Protein AF-A0A2S9FVD9-F1 (afdb_monomer_lite)

Secondary structure (DSSP, 8-state):
--HHHHHHHHHHHHHHHTT----SSEEEEEEEE-SS-EEEEEEEETTEEEEEE-SS-----S--STT-HHHHHHHT-TTPPTT---

pLDDT: mean 93.5, std 8.89, range [55.25, 98.5]

Radius of gyration: 17.07 Å; chains: 1; bounding box: 42×29×40 Å

Foldseek 3Di:
DCVVVVVVVVVVVVCVVVVPDDAPQKAFDAFDDDPVATQWTWIDHPPDIDTGGDNPHDDDPPDDCLQPVVCCCVPPNVPDDPPDDD

Sequence (86 aa):
AAGGQALAAGLFAGVLRAGIPIWTDTTLTRLVGDASRVTGAVVAHGDAEVTVTARRGVVLAAGGFDHNMDMRWKFQSESLGTDLSL

Structure (mmCIF, N/CA/C/O backbone):
data_AF-A0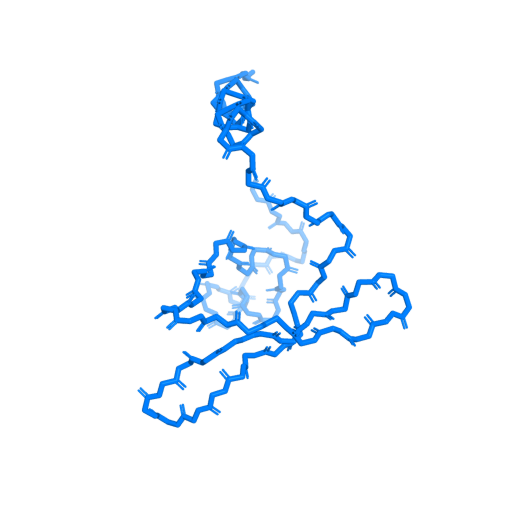A2S9FVD9-F1
#
_entry.id   AF-A0A2S9FVD9-F1
#
loop_
_atom_site.group_PDB
_atom_site.id
_atom_site.type_symbol
_atom_site.label_atom_id
_atom_site.label_alt_id
_atom_site.label_comp_id
_atom_site.label_asym_id
_atom_site.label_entity_id
_atom_site.label_seq_id
_atom_site.pdbx_PDB_ins_code
_atom_site.Cartn_x
_atom_site.Cartn_y
_atom_site.Cartn_z
_atom_site.occupancy
_atom_site.B_iso_or_equiv
_atom_site.auth_seq_id
_atom_site.auth_comp_id
_atom_site.auth_asym_id
_atom_site.auth_atom_id
_atom_site.pdbx_PDB_model_num
ATOM 1 N N . ALA A 1 1 ? 23.028 9.090 -9.699 1.00 55.25 1 ALA A N 1
ATOM 2 C CA . ALA A 1 1 ? 21.608 9.493 -9.665 1.00 55.25 1 ALA A CA 1
ATOM 3 C C . ALA A 1 1 ? 21.142 9.529 -8.210 1.00 55.25 1 ALA A C 1
ATOM 5 O O . ALA A 1 1 ? 21.239 8.507 -7.552 1.00 55.25 1 ALA A O 1
ATOM 6 N N . ALA A 1 2 ? 20.723 10.686 -7.683 1.00 60.97 2 ALA A N 1
ATOM 7 C CA . ALA A 1 2 ? 20.309 10.833 -6.273 1.00 60.97 2 ALA A CA 1
ATOM 8 C C . ALA A 1 2 ? 18.954 11.549 -6.086 1.00 60.97 2 ALA A C 1
ATOM 10 O O . ALA A 1 2 ? 18.445 11.613 -4.971 1.00 60.97 2 ALA A O 1
ATOM 11 N N . GLY A 1 3 ? 18.342 12.058 -7.165 1.00 81.94 3 GLY A N 1
ATOM 12 C CA . GLY A 1 3 ? 17.107 12.849 -7.082 1.00 81.94 3 GLY A CA 1
ATOM 13 C C . GLY A 1 3 ? 15.920 12.074 -6.504 1.00 81.94 3 GLY A C 1
ATOM 14 O O . GLY A 1 3 ? 15.248 12.574 -5.608 1.00 81.94 3 GLY A O 1
ATOM 15 N N . GLY A 1 4 ? 15.704 10.831 -6.950 1.00 91.19 4 GLY A N 1
ATOM 16 C CA . GLY A 1 4 ? 14.599 10.001 -6.451 1.00 91.19 4 GLY A CA 1
ATOM 17 C C . GLY A 1 4 ? 14.715 9.680 -4.959 1.00 91.19 4 GLY A C 1
ATOM 18 O O . GLY A 1 4 ? 13.740 9.799 -4.223 1.00 91.19 4 GLY A O 1
ATOM 19 N N . GLN A 1 5 ? 15.925 9.358 -4.493 1.00 94.69 5 GLN A N 1
ATOM 20 C CA . GLN A 1 5 ? 16.173 9.046 -3.083 1.00 94.69 5 GLN A CA 1
ATOM 21 C C . GLN A 1 5 ? 16.026 10.285 -2.189 1.00 94.69 5 GLN A C 1
ATOM 23 O O . GLN A 1 5 ? 15.404 10.211 -1.132 1.00 94.69 5 GLN A O 1
ATOM 28 N N . ALA A 1 6 ? 16.525 11.446 -2.632 1.00 95.50 6 ALA A N 1
ATOM 29 C CA . ALA A 1 6 ? 16.356 12.703 -1.902 1.00 95.50 6 ALA A CA 1
ATOM 30 C C . ALA A 1 6 ? 14.875 13.107 -1.781 1.00 95.50 6 ALA A C 1
ATOM 32 O O . ALA A 1 6 ? 14.433 13.524 -0.709 1.00 95.50 6 ALA A O 1
ATOM 33 N N . LEU A 1 7 ? 14.095 12.932 -2.854 1.00 95.94 7 LEU A N 1
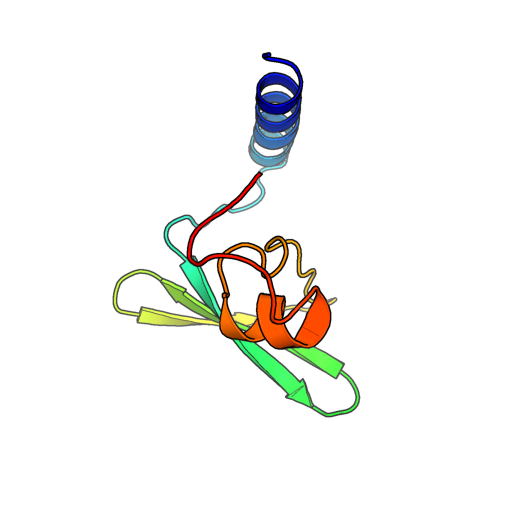ATOM 34 C CA . LEU A 1 7 ? 12.652 13.170 -2.841 1.00 95.94 7 LEU A CA 1
ATOM 35 C C . LEU A 1 7 ? 11.938 12.244 -1.845 1.00 95.94 7 LEU A C 1
ATOM 37 O O . LEU A 1 7 ? 11.176 12.725 -1.004 1.00 95.94 7 LEU A O 1
ATOM 41 N N . ALA A 1 8 ? 12.210 10.937 -1.906 1.00 95.38 8 ALA A N 1
ATOM 42 C CA . ALA A 1 8 ? 11.611 9.956 -1.004 1.00 95.38 8 ALA A CA 1
ATOM 43 C C . ALA A 1 8 ? 11.938 10.259 0.468 1.00 95.38 8 ALA A C 1
ATOM 45 O O . ALA A 1 8 ? 11.036 10.282 1.306 1.00 95.38 8 ALA A O 1
ATOM 46 N N . ALA A 1 9 ? 13.199 10.582 0.774 1.00 96.44 9 ALA A N 1
ATOM 47 C CA . ALA A 1 9 ? 13.626 10.952 2.121 1.00 96.44 9 ALA A CA 1
ATOM 48 C C . ALA A 1 9 ? 12.916 12.218 2.633 1.00 96.44 9 ALA A C 1
ATOM 50 O O . ALA A 1 9 ? 12.460 12.254 3.778 1.00 96.44 9 ALA A O 1
ATOM 51 N N . GLY A 1 10 ? 12.769 13.244 1.786 1.00 97.62 10 GLY A N 1
ATOM 52 C CA . GLY A 1 10 ? 12.060 14.476 2.137 1.00 97.62 10 GLY A CA 1
ATOM 53 C C . GLY A 1 10 ? 10.579 14.245 2.460 1.00 97.62 10 GLY A C 1
ATOM 54 O O . GLY A 1 10 ? 10.079 14.760 3.465 1.00 97.62 10 GLY A O 1
ATOM 55 N N . LEU A 1 11 ? 9.893 13.430 1.651 1.00 97.44 11 LEU A N 1
ATOM 56 C CA . LEU A 1 11 ? 8.499 13.043 1.890 1.00 97.44 11 LEU A CA 1
ATOM 57 C C . LEU A 1 11 ? 8.361 12.215 3.171 1.00 97.44 11 LEU A C 1
ATOM 59 O O . LEU A 1 11 ? 7.512 12.525 4.006 1.00 97.44 11 LEU A O 1
ATOM 63 N N . PHE A 1 12 ? 9.232 11.223 3.371 1.00 97.50 12 PHE A N 1
ATOM 64 C CA . PHE A 1 12 ? 9.229 10.382 4.568 1.00 97.50 12 PHE A CA 1
ATOM 65 C C . PHE A 1 12 ? 9.449 11.203 5.846 1.00 97.50 12 PHE A C 1
ATOM 67 O O . PHE A 1 12 ? 8.721 11.042 6.824 1.00 97.50 12 PHE A O 1
ATOM 74 N N . ALA A 1 13 ? 10.365 12.177 5.819 1.00 98.25 13 ALA A N 1
ATOM 75 C CA . ALA A 1 13 ? 10.546 13.111 6.927 1.00 98.25 13 ALA A CA 1
ATOM 76 C C . ALA A 1 13 ? 9.271 13.929 7.222 1.00 98.25 13 ALA A C 1
ATOM 78 O O . ALA A 1 13 ? 8.988 14.240 8.380 1.00 98.25 13 ALA A O 1
ATOM 79 N N . GLY A 1 14 ? 8.485 14.270 6.196 1.00 98.38 14 GLY A N 1
ATOM 80 C CA . GLY A 1 14 ? 7.169 14.895 6.351 1.00 98.38 14 GLY A CA 1
ATOM 81 C C . GLY A 1 14 ? 6.143 13.983 7.031 1.00 98.38 14 GLY A C 1
ATOM 82 O O . GLY A 1 14 ? 5.461 14.431 7.950 1.00 98.38 14 GLY A O 1
ATOM 83 N N . VAL A 1 15 ? 6.081 12.708 6.633 1.00 98.19 15 VAL A N 1
ATOM 84 C CA . VAL A 1 15 ? 5.203 11.684 7.236 1.00 98.19 15 VAL A CA 1
ATOM 85 C C . VAL A 1 15 ? 5.492 11.528 8.731 1.00 98.19 15 VAL A C 1
ATOM 87 O O . VAL A 1 15 ? 4.565 11.568 9.541 1.00 98.19 15 VAL A O 1
ATOM 90 N N . LEU A 1 16 ? 6.776 11.442 9.104 1.00 97.88 16 LEU A N 1
ATOM 91 C CA . LEU A 1 16 ? 7.201 11.354 10.503 1.00 97.88 16 LEU A CA 1
ATOM 92 C C . LEU A 1 16 ? 6.793 12.595 11.309 1.00 97.88 16 LEU A C 1
ATOM 94 O O . LEU A 1 16 ? 6.221 12.463 12.389 1.00 97.88 16 LEU A O 1
ATOM 98 N N . ARG A 1 17 ? 7.026 13.807 10.778 1.00 98.50 17 ARG A N 1
ATOM 99 C CA . ARG A 1 17 ? 6.618 15.061 11.445 1.00 98.50 17 ARG A CA 1
ATOM 100 C C . ARG A 1 17 ? 5.106 15.177 11.627 1.00 98.50 17 ARG A C 1
ATOM 102 O O . ARG A 1 17 ? 4.664 15.796 12.588 1.00 98.50 17 ARG A O 1
ATOM 109 N N . ALA A 1 18 ? 4.324 14.599 10.720 1.00 98.50 18 ALA A N 1
ATOM 110 C CA . ALA A 1 18 ? 2.869 14.572 10.812 1.00 98.50 18 ALA A CA 1
ATOM 111 C C . ALA A 1 18 ? 2.337 13.510 11.797 1.00 98.50 18 ALA A C 1
ATOM 113 O O . ALA A 1 18 ? 1.128 13.444 12.009 1.00 98.50 18 ALA A O 1
ATOM 114 N N . GLY A 1 19 ? 3.205 12.676 12.387 1.00 97.94 19 GLY A N 1
ATOM 115 C CA . GLY A 1 19 ? 2.804 11.623 13.324 1.00 97.94 19 GLY A CA 1
ATOM 116 C C . GLY A 1 19 ? 1.975 10.512 12.675 1.00 97.94 19 GLY A C 1
ATOM 117 O O . GLY A 1 19 ? 1.158 9.881 13.344 1.00 97.94 19 GLY A O 1
ATOM 118 N N . ILE A 1 20 ? 2.138 10.293 11.368 1.00 98.06 20 ILE A N 1
ATOM 119 C CA . ILE A 1 20 ? 1.410 9.251 10.640 1.00 98.06 20 ILE A CA 1
ATOM 120 C C . ILE A 1 20 ? 2.029 7.887 10.993 1.00 98.06 20 ILE A C 1
ATOM 122 O O . ILE A 1 20 ? 3.239 7.730 10.827 1.00 98.06 20 ILE A O 1
ATOM 126 N N . PRO A 1 21 ? 1.244 6.894 11.457 1.00 96.81 21 PRO A N 1
ATOM 127 C CA . PRO A 1 21 ? 1.759 5.556 11.738 1.00 96.81 21 PRO A CA 1
ATOM 128 C C . PRO A 1 21 ? 2.309 4.878 10.481 1.00 96.81 21 PRO A C 1
ATOM 130 O O . PRO A 1 21 ? 1.688 4.933 9.420 1.00 96.81 21 PRO A O 1
ATOM 133 N N . ILE A 1 22 ? 3.451 4.204 10.622 1.00 96.69 22 ILE A N 1
ATOM 134 C CA . ILE A 1 22 ? 4.135 3.502 9.531 1.00 96.69 22 ILE A CA 1
ATOM 135 C C . ILE A 1 22 ? 4.360 2.064 9.965 1.00 96.69 22 ILE A C 1
ATOM 137 O O . ILE A 1 22 ? 4.990 1.827 10.994 1.00 96.69 22 ILE A O 1
ATOM 141 N N . TRP A 1 23 ? 3.843 1.117 9.189 1.00 96.69 23 TRP A N 1
ATOM 142 C CA . TRP A 1 23 ? 4.082 -0.308 9.394 1.00 96.69 23 TRP A CA 1
ATOM 143 C C . TRP A 1 23 ? 4.934 -0.821 8.233 1.00 96.69 23 TRP A C 1
ATOM 145 O O . TRP A 1 23 ? 4.505 -0.774 7.079 1.00 96.69 23 TRP A O 1
ATOM 155 N N . THR A 1 24 ? 6.157 -1.259 8.528 1.00 96.44 24 THR A N 1
ATOM 156 C CA . THR A 1 24 ? 6.999 -2.002 7.579 1.00 96.44 24 THR A CA 1
ATOM 157 C C . THR A 1 24 ? 6.637 -3.481 7.625 1.00 96.44 24 THR A C 1
ATOM 159 O O . THR A 1 24 ? 5.810 -3.884 8.445 1.00 96.44 24 THR A O 1
ATOM 162 N N . ASP A 1 25 ? 7.187 -4.283 6.709 1.00 96.38 25 ASP A N 1
ATOM 163 C CA . ASP A 1 25 ? 6.997 -5.744 6.711 1.00 96.38 25 ASP A CA 1
ATOM 164 C C . ASP A 1 25 ? 5.508 -6.139 6.748 1.00 96.38 25 ASP A C 1
ATOM 166 O O . ASP A 1 25 ? 5.078 -7.049 7.453 1.00 96.38 25 ASP A O 1
ATOM 170 N N . THR A 1 26 ? 4.700 -5.364 6.016 1.00 97.94 26 THR A N 1
ATOM 171 C CA . THR A 1 26 ? 3.238 -5.430 6.026 1.00 97.94 26 THR A CA 1
ATOM 172 C C . THR A 1 26 ? 2.729 -5.602 4.605 1.00 97.94 26 THR A C 1
ATOM 174 O O . THR A 1 26 ? 2.726 -4.653 3.820 1.00 97.94 26 THR A O 1
ATOM 177 N N . THR A 1 27 ? 2.292 -6.810 4.263 1.00 97.50 27 THR A N 1
ATOM 178 C CA . THR A 1 27 ? 1.809 -7.123 2.913 1.00 97.50 27 THR A CA 1
ATOM 179 C C . THR A 1 27 ? 0.294 -6.986 2.854 1.00 97.50 27 THR A C 1
ATOM 181 O O . THR A 1 27 ? -0.416 -7.615 3.634 1.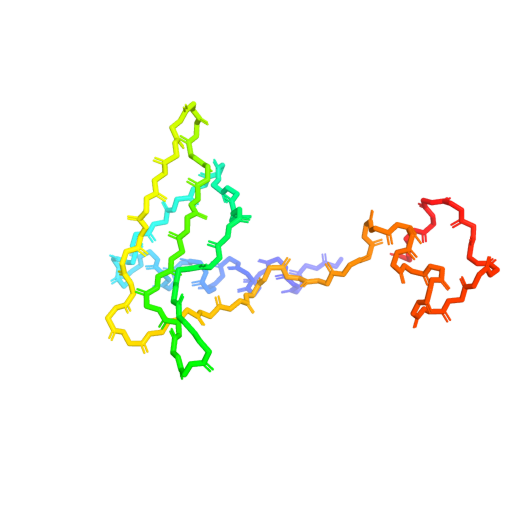00 97.50 27 THR A O 1
ATOM 184 N N . LEU A 1 28 ? -0.223 -6.191 1.914 1.00 97.75 28 LEU A N 1
ATOM 185 C CA . LEU A 1 28 ? -1.654 -6.168 1.601 1.00 97.75 28 LEU A CA 1
ATOM 186 C C . LEU A 1 28 ? -2.070 -7.513 0.995 1.00 97.75 28 LEU A C 1
ATOM 188 O O . LEU A 1 28 ? -1.545 -7.896 -0.046 1.00 97.75 28 LEU A O 1
ATOM 192 N N . THR A 1 29 ? -3.044 -8.193 1.601 1.00 97.44 29 THR A N 1
ATOM 193 C CA . THR A 1 29 ? -3.537 -9.490 1.104 1.00 97.44 29 THR A CA 1
ATOM 194 C C . THR A 1 29 ? -4.908 -9.379 0.447 1.00 97.44 29 THR A C 1
ATOM 196 O O . THR A 1 29 ? -5.166 -10.043 -0.555 1.00 97.44 29 THR A O 1
ATOM 199 N N . ARG A 1 30 ? -5.802 -8.529 0.972 1.00 97.62 30 ARG A N 1
ATOM 200 C CA . ARG A 1 30 ? -7.160 -8.364 0.431 1.00 97.62 30 ARG A CA 1
ATOM 201 C C . ARG A 1 30 ? -7.789 -7.034 0.839 1.00 97.62 30 ARG A C 1
ATOM 203 O O . ARG A 1 30 ? -7.553 -6.534 1.932 1.00 97.62 30 ARG A O 1
ATOM 210 N N . LEU A 1 31 ? -8.660 -6.485 -0.007 1.00 98.19 31 LEU A N 1
ATOM 211 C CA . LEU A 1 31 ? -9.519 -5.355 0.362 1.00 98.19 31 LEU A CA 1
ATOM 212 C C . LEU A 1 31 ? -10.792 -5.836 1.067 1.00 98.19 31 LEU A C 1
ATOM 214 O O . LEU A 1 31 ? -11.388 -6.847 0.696 1.00 98.19 31 LEU A O 1
ATOM 218 N N . VAL A 1 32 ? -11.224 -5.088 2.078 1.00 98.25 32 VAL A N 1
ATOM 219 C CA . VAL A 1 32 ? -12.490 -5.319 2.780 1.00 98.25 32 VAL A CA 1
ATOM 220 C C . VAL A 1 32 ? -13.528 -4.355 2.230 1.00 98.25 32 VAL A C 1
ATOM 222 O O . VAL A 1 32 ? -13.269 -3.156 2.125 1.00 98.25 32 VAL A O 1
ATOM 225 N N . GLY A 1 33 ? -14.697 -4.870 1.873 1.00 96.81 33 GLY A N 1
ATOM 226 C CA . GLY A 1 33 ? -15.777 -4.091 1.289 1.00 96.81 33 GLY A CA 1
ATOM 227 C C . GLY A 1 33 ? -16.745 -4.964 0.505 1.00 96.81 33 GLY A C 1
ATOM 228 O O . GLY A 1 33 ? -16.668 -6.192 0.551 1.00 96.81 33 GLY A O 1
ATOM 229 N N . ASP A 1 34 ? -17.629 -4.305 -0.228 1.00 95.12 34 ASP A N 1
ATOM 230 C CA . ASP A 1 34 ? -18.560 -4.920 -1.169 1.00 95.12 34 ASP A CA 1
ATOM 231 C C . ASP A 1 34 ? -18.459 -4.238 -2.546 1.00 95.12 34 ASP A C 1
ATOM 233 O O . ASP A 1 34 ? -17.556 -3.435 -2.795 1.00 95.12 34 ASP A O 1
ATOM 237 N N . ALA A 1 35 ? -19.385 -4.561 -3.452 1.00 94.19 35 ALA A N 1
ATOM 238 C CA . ALA A 1 35 ? -19.416 -4.009 -4.805 1.00 94.19 35 ALA A CA 1
ATOM 239 C C . ALA A 1 35 ? -19.586 -2.477 -4.856 1.00 94.19 35 ALA A C 1
ATOM 241 O O . ALA A 1 35 ? -19.261 -1.860 -5.867 1.00 94.19 35 ALA A O 1
ATOM 242 N N . SER A 1 36 ? -20.101 -1.861 -3.790 1.00 95.31 36 SER A N 1
ATOM 243 C CA . SER A 1 36 ? -20.353 -0.423 -3.713 1.00 95.31 36 SER A CA 1
ATOM 244 C C . SER A 1 36 ? -19.212 0.349 -3.051 1.00 95.31 36 SER A C 1
ATOM 246 O O . SER A 1 36 ? -18.970 1.504 -3.412 1.00 95.31 36 SER A O 1
ATOM 248 N N . ARG A 1 37 ? -18.515 -0.250 -2.070 1.00 96.75 37 ARG A N 1
ATOM 249 C CA . ARG A 1 37 ? -17.534 0.482 -1.259 1.00 96.75 37 ARG A CA 1
ATOM 250 C C . ARG A 1 37 ? -16.466 -0.396 -0.608 1.00 96.75 37 ARG A C 1
ATOM 252 O O . ARG A 1 37 ? -16.766 -1.369 0.078 1.00 96.75 37 ARG A O 1
ATOM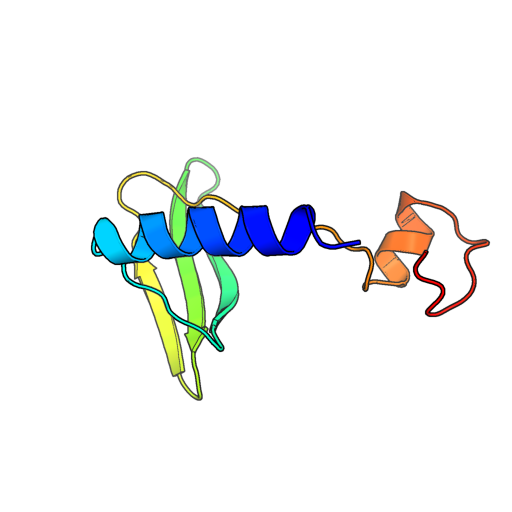 259 N N . VAL A 1 38 ? -15.217 0.074 -0.682 1.00 98.25 38 VAL A N 1
ATOM 260 C CA . VAL A 1 38 ? -14.097 -0.411 0.142 1.00 98.25 38 VAL A CA 1
ATOM 261 C C . VAL A 1 38 ? -14.123 0.262 1.517 1.00 98.25 38 VAL A C 1
ATOM 263 O O . VAL A 1 38 ? -14.152 1.489 1.630 1.00 98.25 38 VAL A O 1
ATOM 266 N N . THR A 1 39 ? -14.092 -0.549 2.569 1.00 98.25 39 THR A N 1
ATOM 267 C CA . THR A 1 39 ? -14.176 -0.136 3.978 1.00 98.25 39 THR A CA 1
ATOM 268 C C . THR A 1 39 ? -12.917 -0.460 4.778 1.00 98.25 39 THR A C 1
ATOM 270 O O . THR A 1 39 ? -12.802 -0.049 5.933 1.00 98.25 39 THR A O 1
ATOM 273 N N . GLY A 1 40 ? -11.945 -1.151 4.183 1.00 98.50 40 GLY A N 1
ATOM 274 C CA . GLY A 1 40 ? -10.687 -1.480 4.840 1.00 98.50 40 GLY A CA 1
ATOM 275 C C . GLY A 1 40 ? -9.789 -2.380 4.00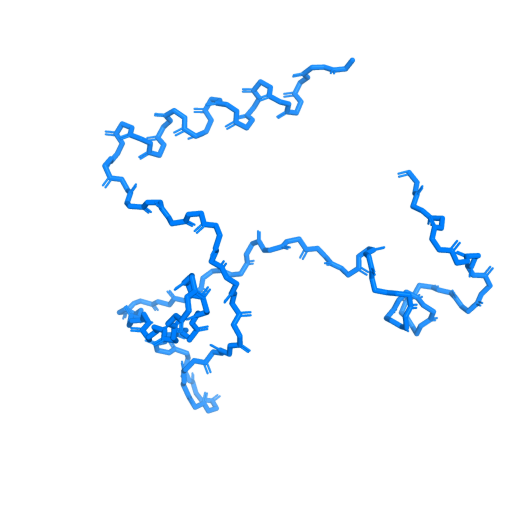5 1.00 98.50 40 GLY A C 1
ATOM 276 O O . GLY A 1 40 ? -10.015 -2.591 2.813 1.00 98.50 40 GLY A O 1
ATOM 277 N N . ALA A 1 41 ? -8.773 -2.923 4.660 1.00 98.44 41 ALA A N 1
ATOM 278 C CA . ALA A 1 41 ? -7.832 -3.863 4.080 1.00 98.44 41 ALA A CA 1
ATOM 279 C C . ALA A 1 41 ? -7.409 -4.904 5.116 1.00 98.44 41 ALA A C 1
ATOM 281 O O . ALA A 1 41 ? -7.287 -4.602 6.301 1.00 98.44 41 ALA A O 1
ATOM 282 N N . VAL A 1 42 ? -7.175 -6.118 4.646 1.00 98.44 42 VAL A N 1
ATOM 283 C CA . VAL A 1 42 ? -6.491 -7.170 5.382 1.00 98.44 42 VAL A CA 1
ATOM 284 C C . VAL A 1 42 ? -5.018 -7.116 5.002 1.00 98.44 42 VAL A C 1
ATOM 286 O O . VAL A 1 42 ? -4.679 -7.060 3.815 1.00 98.44 42 VAL A O 1
ATOM 289 N N . VAL A 1 43 ? -4.155 -7.108 6.011 1.00 98.50 43 VAL A N 1
ATOM 290 C CA . VAL A 1 43 ? -2.705 -7.117 5.848 1.00 98.50 43 VAL A CA 1
ATOM 291 C C . VAL A 1 43 ? -2.092 -8.261 6.645 1.00 98.50 43 VAL A C 1
ATOM 293 O O . VAL A 1 43 ? -2.534 -8.552 7.754 1.00 98.50 43 VAL A O 1
ATOM 296 N N . ALA A 1 44 ? -1.062 -8.891 6.094 1.00 98.25 44 ALA A N 1
ATOM 297 C CA . ALA A 1 44 ? -0.173 -9.764 6.847 1.00 98.25 44 ALA A CA 1
ATOM 298 C C . ALA A 1 44 ? 0.939 -8.904 7.459 1.00 98.25 44 ALA A C 1
ATOM 300 O O . ALA A 1 44 ? 1.626 -8.195 6.721 1.00 98.25 44 ALA A O 1
ATOM 301 N N . HIS A 1 45 ? 1.091 -8.938 8.783 1.00 96.81 45 HIS A N 1
ATOM 302 C CA . HIS A 1 45 ? 2.108 -8.198 9.529 1.00 96.81 45 HIS A CA 1
ATOM 303 C C . HIS A 1 45 ? 2.783 -9.134 10.536 1.00 96.81 45 HIS A C 1
ATOM 305 O O . HIS A 1 45 ? 2.161 -9.560 11.513 1.00 96.81 45 HIS A O 1
ATOM 311 N N . GLY A 1 46 ? 4.045 -9.488 10.275 1.00 92.50 46 GLY A N 1
ATOM 312 C CA . GLY A 1 46 ? 4.684 -10.619 10.952 1.00 92.50 46 GLY A CA 1
ATOM 313 C C . GLY A 1 46 ? 3.884 -11.908 10.730 1.00 92.50 46 GLY A C 1
ATOM 314 O O . GLY A 1 46 ? 3.461 -12.187 9.610 1.00 92.50 46 GLY A O 1
ATOM 315 N N . ASP A 1 47 ? 3.620 -12.650 11.805 1.00 93.50 47 ASP A N 1
ATOM 316 C CA . ASP A 1 47 ? 2.838 -13.898 11.766 1.00 93.50 47 ASP A CA 1
ATOM 317 C C . ASP A 1 47 ? 1.319 -13.680 11.907 1.00 93.50 47 ASP A C 1
ATOM 319 O O . ASP A 1 47 ? 0.553 -14.638 12.031 1.00 93.50 47 ASP A O 1
ATOM 323 N N . ALA A 1 48 ? 0.863 -12.424 11.930 1.00 95.56 48 ALA A N 1
ATOM 324 C CA . ALA A 1 48 ? -0.532 -12.080 12.167 1.00 95.56 48 ALA A CA 1
ATOM 325 C C . ALA A 1 48 ? -1.223 -11.545 10.911 1.00 95.56 48 ALA A C 1
ATOM 327 O O . ALA A 1 48 ? -0.679 -10.733 10.160 1.00 95.56 48 ALA A O 1
ATOM 328 N N . GLU A 1 49 ? -2.485 -11.935 10.743 1.00 97.81 49 GLU A N 1
ATOM 329 C CA . GLU A 1 49 ? -3.403 -11.274 9.823 1.00 97.81 49 GLU A CA 1
ATOM 330 C C . GLU A 1 49 ? -4.163 -10.171 10.572 1.00 97.81 49 GLU A C 1
ATOM 332 O O . GLU A 1 49 ? -4.842 -10.417 11.571 1.00 97.81 49 GLU A O 1
ATOM 337 N N . VAL A 1 50 ? -4.044 -8.933 10.094 1.00 98.19 50 VAL A N 1
ATOM 338 C CA . VAL A 1 50 ? -4.629 -7.746 10.719 1.00 98.19 50 VAL A CA 1
ATOM 339 C C . VAL A 1 50 ? -5.621 -7.104 9.761 1.00 98.19 50 VAL A C 1
ATOM 341 O O . VAL A 1 50 ? -5.305 -6.808 8.611 1.00 98.19 50 VAL A O 1
ATOM 344 N N . THR A 1 51 ? -6.832 -6.827 10.245 1.00 98.25 51 THR A N 1
ATOM 345 C CA . THR A 1 51 ? -7.813 -6.033 9.494 1.00 98.25 51 THR A CA 1
ATOM 346 C C . THR A 1 51 ? -7.719 -4.564 9.892 1.00 98.25 51 THR A C 1
ATOM 348 O O . THR A 1 51 ? -8.036 -4.186 11.020 1.00 98.25 51 THR A O 1
ATOM 351 N N . VAL A 1 52 ? -7.334 -3.713 8.943 1.00 98.06 52 VAL A N 1
ATOM 352 C CA . VAL A 1 52 ? -7.293 -2.257 9.096 1.00 98.06 52 VAL A CA 1
ATOM 353 C C . VAL A 1 52 ? -8.591 -1.657 8.562 1.00 98.06 52 VAL A C 1
ATOM 355 O O . VAL A 1 52 ? -8.890 -1.730 7.369 1.00 98.06 52 VAL A O 1
ATOM 358 N N . THR A 1 53 ? -9.369 -1.026 9.443 1.00 98.25 53 THR A N 1
ATOM 359 C CA . THR A 1 53 ? -10.599 -0.319 9.051 1.00 98.25 53 THR A CA 1
ATOM 360 C C . THR A 1 53 ? -10.272 1.058 8.477 1.00 98.25 53 THR A C 1
ATOM 362 O O . THR A 1 53 ? -9.649 1.892 9.136 1.00 98.25 53 THR A O 1
ATOM 365 N N . ALA A 1 54 ? -10.765 1.340 7.273 1.00 98.00 54 ALA A N 1
ATOM 366 C CA . ALA A 1 54 ? -10.588 2.608 6.582 1.00 98.00 54 ALA A CA 1
ATOM 367 C C . ALA A 1 54 ? -11.900 3.406 6.562 1.00 98.00 54 ALA A C 1
ATOM 369 O O . ALA A 1 54 ? -12.809 3.156 5.772 1.00 98.00 54 ALA A O 1
ATOM 370 N N . ARG A 1 55 ? -12.000 4.434 7.416 1.00 96.81 55 ARG A N 1
ATOM 371 C CA . ARG A 1 55 ? -13.236 5.237 7.542 1.00 96.81 55 ARG A CA 1
ATOM 372 C C . ARG A 1 55 ? -13.599 5.991 6.263 1.00 96.81 55 ARG A C 1
ATOM 374 O O . ARG A 1 55 ? -14.780 6.208 6.009 1.00 96.81 55 ARG A O 1
ATOM 381 N N . ARG A 1 56 ? -12.600 6.401 5.475 1.00 97.25 56 ARG A N 1
ATOM 382 C CA . ARG A 1 56 ? -12.785 7.221 4.264 1.00 97.25 56 ARG A CA 1
ATOM 383 C C . ARG A 1 56 ? -12.540 6.431 2.982 1.00 97.25 56 ARG A C 1
ATOM 385 O O . ARG A 1 56 ? -13.377 6.483 2.092 1.00 97.25 56 ARG A O 1
ATOM 392 N N . GLY A 1 57 ? -11.455 5.667 2.928 1.00 96.50 57 GLY A N 1
ATOM 393 C CA . GLY A 1 57 ? -11.114 4.809 1.800 1.00 96.50 57 GLY A CA 1
ATOM 394 C C . GLY A 1 57 ? -9.682 4.297 1.908 1.00 96.50 57 GLY A C 1
ATOM 395 O O . GLY A 1 57 ? -8.968 4.644 2.851 1.00 96.50 57 GLY A O 1
ATOM 396 N N . VAL A 1 58 ? -9.281 3.483 0.936 1.00 97.94 58 VAL A N 1
ATOM 397 C CA . VAL A 1 58 ? -7.936 2.907 0.817 1.00 97.94 58 VAL A CA 1
ATOM 398 C C . VAL A 1 58 ? -7.268 3.489 -0.427 1.00 97.94 58 VAL A C 1
ATOM 400 O O . VAL A 1 58 ? -7.890 3.549 -1.484 1.00 97.94 58 VAL A O 1
ATOM 403 N N . VAL A 1 59 ? -6.009 3.913 -0.304 1.00 97.81 59 VAL A N 1
ATOM 404 C CA . VAL A 1 59 ? -5.187 4.369 -1.434 1.00 97.81 59 VAL A CA 1
ATOM 405 C C . VAL A 1 59 ? -4.167 3.280 -1.750 1.00 97.81 59 VAL A C 1
ATOM 407 O O . VAL A 1 59 ? -3.328 2.964 -0.909 1.00 97.81 59 VAL A O 1
ATOM 410 N N . LEU A 1 60 ? -4.238 2.706 -2.952 1.00 97.19 60 LEU A N 1
ATOM 411 C CA . LEU A 1 60 ? -3.251 1.742 -3.435 1.00 97.19 60 LEU A CA 1
ATOM 412 C C . LEU A 1 60 ? -2.118 2.485 -4.143 1.00 97.19 60 LEU A C 1
ATOM 414 O O . LEU A 1 60 ? -2.296 3.004 -5.240 1.00 97.19 60 LEU A O 1
ATOM 418 N N . ALA A 1 61 ? -0.956 2.523 -3.499 1.00 96.12 61 ALA A N 1
ATOM 419 C CA . ALA A 1 61 ? 0.276 3.103 -4.032 1.00 96.12 61 ALA A CA 1
ATOM 420 C C . ALA A 1 61 ? 1.424 2.077 -3.977 1.00 96.12 61 ALA A C 1
ATOM 422 O O . ALA A 1 61 ? 2.543 2.399 -3.593 1.00 96.12 61 ALA A O 1
ATOM 423 N N . ALA A 1 62 ? 1.122 0.818 -4.314 1.00 94.88 62 ALA A N 1
ATOM 424 C CA . ALA A 1 62 ? 2.013 -0.335 -4.147 1.00 94.88 62 ALA A CA 1
ATOM 425 C C . ALA A 1 62 ? 2.931 -0.610 -5.358 1.00 94.88 62 ALA A C 1
ATOM 427 O O . ALA A 1 62 ? 3.541 -1.672 -5.437 1.00 94.88 62 ALA A O 1
ATOM 428 N N . GLY A 1 63 ? 3.026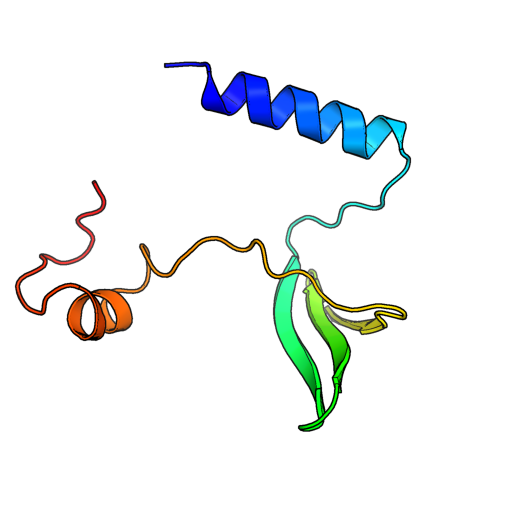 0.329 -6.303 1.00 93.44 63 GLY A N 1
ATOM 429 C CA . GLY A 1 63 ? 3.729 0.123 -7.570 1.00 93.44 63 GLY A CA 1
ATOM 430 C C . GLY A 1 63 ? 2.900 -0.650 -8.601 1.00 93.44 63 GLY A C 1
ATOM 431 O O . GLY A 1 63 ? 1.677 -0.751 -8.487 1.00 93.44 63 GLY A O 1
ATOM 432 N N . GLY A 1 64 ? 3.578 -1.122 -9.648 1.00 93.69 64 GLY A N 1
ATOM 433 C CA . GLY A 1 64 ? 2.993 -1.879 -10.754 1.00 93.69 64 GLY A CA 1
ATOM 434 C C . GLY A 1 64 ? 3.244 -3.384 -10.651 1.00 93.69 64 GLY A C 1
ATOM 435 O O . GLY A 1 64 ? 3.489 -3.931 -9.580 1.00 93.69 64 GLY A O 1
ATOM 436 N N . PHE A 1 65 ? 3.197 -4.057 -11.798 1.00 93.81 65 PHE A N 1
ATOM 437 C CA . PHE A 1 65 ? 3.409 -5.502 -11.923 1.00 93.81 65 PHE A CA 1
ATOM 438 C C . PHE A 1 65 ? 4.763 -5.841 -12.566 1.00 93.81 65 PHE A C 1
ATOM 440 O O . PHE A 1 65 ? 4.927 -6.919 -13.126 1.00 93.81 65 PHE A O 1
ATOM 447 N N . ASP A 1 66 ? 5.747 -4.942 -12.491 1.00 90.75 66 ASP A N 1
ATOM 448 C CA . ASP A 1 66 ? 7.036 -5.084 -13.189 1.00 90.75 66 ASP A CA 1
ATOM 449 C C . ASP A 1 66 ? 7.835 -6.336 -12.769 1.00 90.75 66 ASP A C 1
ATOM 451 O O . ASP A 1 66 ? 8.660 -6.840 -13.531 1.00 90.75 66 ASP A O 1
ATOM 455 N N . HIS A 1 67 ? 7.539 -6.885 -11.586 1.00 89.81 67 HIS A N 1
ATOM 456 C CA . HIS A 1 67 ? 8.106 -8.139 -11.078 1.00 89.81 67 HIS A CA 1
ATOM 457 C C . HIS A 1 67 ? 7.235 -9.385 -11.338 1.00 89.81 67 HIS A C 1
ATOM 459 O O . HIS A 1 67 ? 7.611 -10.483 -10.941 1.00 89.81 67 HIS A O 1
ATOM 465 N N . ASN A 1 68 ? 6.071 -9.251 -11.981 1.00 92.69 68 ASN A N 1
ATOM 466 C CA . ASN A 1 68 ? 5.180 -10.366 -12.304 1.00 92.69 68 ASN A CA 1
ATOM 467 C C . ASN A 1 68 ? 5.251 -10.681 -13.806 1.00 92.69 68 ASN A C 1
ATOM 469 O O . ASN A 1 68 ? 4.612 -10.010 -14.622 1.00 92.69 68 ASN A O 1
ATOM 473 N N . MET A 1 69 ? 6.021 -11.710 -14.170 1.00 92.31 69 MET A N 1
ATOM 474 C CA . MET A 1 69 ? 6.247 -12.072 -15.573 1.00 92.31 69 MET A CA 1
ATOM 475 C C . MET A 1 69 ? 4.974 -12.503 -16.302 1.00 92.31 69 MET A C 1
ATOM 477 O O . MET A 1 69 ? 4.780 -12.077 -17.436 1.00 92.31 69 MET A O 1
ATOM 481 N N . ASP A 1 70 ? 4.066 -13.233 -15.651 1.00 94.62 70 ASP A N 1
ATOM 482 C CA . ASP A 1 70 ? 2.795 -13.638 -16.268 1.00 94.62 70 ASP A CA 1
ATOM 483 C C . ASP A 1 70 ? 1.961 -12.416 -16.678 1.00 94.62 70 ASP A C 1
ATOM 485 O O . ASP A 1 70 ? 1.412 -12.347 -17.781 1.00 94.62 70 ASP A O 1
ATOM 489 N N . MET A 1 71 ? 1.899 -11.404 -15.807 1.00 95.38 71 MET A N 1
ATOM 490 C CA . MET A 1 71 ? 1.227 -10.143 -16.118 1.00 95.38 71 MET A CA 1
ATOM 491 C C . MET A 1 71 ? 1.974 -9.342 -17.183 1.00 95.38 71 MET A C 1
ATOM 493 O O . MET A 1 71 ? 1.333 -8.745 -18.045 1.00 95.38 71 MET A O 1
ATOM 497 N N . ARG A 1 72 ? 3.309 -9.328 -17.172 1.00 94.31 72 ARG A N 1
ATOM 498 C CA . ARG A 1 72 ? 4.095 -8.646 -18.210 1.00 94.31 72 ARG A CA 1
ATOM 499 C C . ARG A 1 72 ? 3.931 -9.290 -19.578 1.00 94.31 72 ARG A C 1
ATOM 501 O O . ARG A 1 72 ? 3.715 -8.569 -20.546 1.00 94.31 72 ARG A O 1
ATOM 508 N N . TRP A 1 73 ? 3.942 -10.613 -19.674 1.00 94.00 73 TRP A N 1
ATOM 509 C CA . TRP A 1 73 ? 3.662 -11.297 -20.933 1.00 94.00 73 TRP A CA 1
ATOM 510 C C . TRP A 1 73 ? 2.254 -10.994 -21.431 1.00 94.00 73 TRP A C 1
ATOM 512 O O . TRP A 1 73 ? 2.079 -10.598 -22.581 1.00 94.00 73 TRP A O 1
ATOM 522 N N . LYS A 1 74 ? 1.263 -11.068 -20.537 1.00 96.12 74 LYS A N 1
ATOM 523 C CA . LYS A 1 74 ? -0.136 -10.806 -20.878 1.00 96.12 74 LYS A CA 1
ATOM 524 C C . LYS A 1 74 ? -0.418 -9.355 -21.283 1.00 96.12 74 LYS A C 1
ATOM 526 O O . LYS A 1 74 ? -1.236 -9.129 -22.170 1.00 96.12 74 LYS A O 1
ATOM 531 N N . PHE A 1 75 ? 0.173 -8.376 -20.596 1.00 95.62 75 PHE A N 1
ATOM 532 C CA . PHE A 1 75 ? -0.212 -6.961 -20.709 1.00 95.62 75 PHE A CA 1
ATOM 533 C C . PHE A 1 75 ? 0.855 -6.049 -21.334 1.00 95.62 75 PHE A C 1
ATOM 535 O O . PHE A 1 75 ? 0.537 -4.904 -21.648 1.00 95.62 75 PHE A O 1
ATOM 542 N N . GLN A 1 76 ? 2.097 -6.512 -21.512 1.00 93.69 76 GLN A N 1
ATOM 543 C CA . GLN A 1 76 ? 3.171 -5.765 -22.183 1.00 93.69 76 GLN A CA 1
ATOM 544 C C . GLN A 1 76 ? 3.605 -6.462 -23.482 1.00 93.69 76 GLN A C 1
ATOM 546 O O . GLN A 1 76 ? 3.429 -5.890 -24.554 1.00 93.69 76 GLN A O 1
ATOM 551 N N . SER A 1 77 ? 4.177 -7.671 -23.404 1.00 93.44 77 SER A N 1
ATOM 552 C CA . SER A 1 77 ? 4.536 -8.495 -24.572 1.00 93.44 77 SER A CA 1
ATOM 553 C C . SER A 1 77 ? 4.987 -9.898 -24.162 1.00 93.44 77 SER A C 1
ATOM 555 O O . SER A 1 77 ? 5.860 -10.032 -23.306 1.00 93.44 77 SER A O 1
ATOM 557 N N . GLU A 1 78 ? 4.499 -10.932 -24.851 1.00 92.88 78 GLU A N 1
ATOM 558 C CA . GLU A 1 78 ? 4.945 -12.329 -24.704 1.00 92.88 78 GLU A CA 1
ATOM 559 C C . GLU A 1 78 ? 6.420 -12.544 -25.094 1.00 92.88 78 GLU A C 1
ATOM 561 O O . GLU A 1 78 ? 7.032 -13.529 -24.696 1.00 92.88 78 GLU A O 1
ATOM 566 N N . SER A 1 79 ? 7.023 -11.614 -25.844 1.00 92.75 79 SER A N 1
ATOM 567 C CA . SER A 1 79 ? 8.428 -11.698 -26.264 1.00 92.75 79 SER A CA 1
ATOM 568 C C . SER A 1 79 ? 9.428 -11.209 -25.208 1.00 92.75 79 SER A C 1
ATOM 570 O O . SER A 1 79 ? 10.631 -11.195 -25.475 1.00 92.75 79 SER A O 1
ATOM 572 N N . LEU A 1 80 ? 8.961 -10.717 -24.055 1.00 90.69 80 LEU A N 1
ATOM 573 C CA . LEU A 1 80 ? 9.837 -10.253 -22.979 1.00 90.69 80 LEU A CA 1
ATOM 574 C C . LEU A 1 80 ? 10.617 -11.430 -22.389 1.00 90.69 80 LEU A C 1
ATOM 576 O O . LEU A 1 80 ? 10.029 -12.433 -21.986 1.00 90.69 80 LEU A O 1
ATOM 580 N N . GLY A 1 81 ? 11.941 -11.291 -22.300 1.00 87.62 81 GLY A N 1
ATOM 581 C CA . GLY A 1 81 ? 12.762 -12.274 -21.601 1.00 87.62 81 GLY A CA 1
ATOM 582 C C . GLY A 1 81 ? 12.488 -12.261 -20.095 1.00 87.62 81 GLY A C 1
ATOM 583 O O . GLY A 1 81 ? 12.159 -11.222 -19.519 1.00 87.62 81 GLY A O 1
ATOM 584 N N . THR A 1 82 ? 12.615 -13.426 -19.466 1.00 85.31 82 THR A N 1
ATOM 585 C CA . THR A 1 82 ? 12.381 -13.614 -18.030 1.00 85.31 82 THR A CA 1
ATOM 586 C C . THR A 1 82 ? 13.343 -12.764 -17.201 1.00 85.31 82 THR A C 1
ATOM 588 O O . THR A 1 82 ? 14.528 -12.684 -17.522 1.00 85.31 82 THR A O 1
ATOM 591 N N . ASP A 1 83 ? 12.824 -12.113 -16.156 1.00 75.62 83 ASP A N 1
ATOM 592 C CA . ASP A 1 83 ? 13.572 -11.303 -15.178 1.00 75.62 83 ASP A CA 1
ATOM 593 C C . ASP A 1 83 ? 14.367 -10.112 -15.750 1.00 75.62 83 ASP A C 1
ATOM 595 O O . ASP A 1 83 ? 15.145 -9.468 -15.044 1.00 75.62 83 ASP A O 1
ATOM 599 N N . LEU A 1 84 ? 14.131 -9.750 -17.015 1.00 72.94 84 LEU A N 1
ATOM 600 C CA . LEU A 1 84 ? 14.619 -8.503 -17.595 1.00 72.94 84 LEU A CA 1
ATOM 601 C C . LEU A 1 84 ? 13.725 -7.349 -17.133 1.00 72.94 84 LEU A C 1
ATOM 603 O O . LEU A 1 84 ? 12.686 -7.046 -17.731 1.00 72.94 84 LEU A O 1
ATOM 607 N N . SER A 1 85 ? 14.131 -6.703 -16.046 1.00 62.59 85 SER A N 1
ATOM 608 C CA . SER A 1 85 ? 13.684 -5.351 -15.708 1.00 62.59 85 SER A CA 1
ATOM 609 C C . SER A 1 85 ? 14.673 -4.335 -16.279 1.00 62.59 85 SER A C 1
ATOM 611 O O . SER A 1 85 ? 15.882 -4.563 -16.235 1.00 62.59 85 SER A O 1
ATOM 613 N N . LEU A 1 86 ? 14.143 -3.257 -16.866 1.00 55.66 86 LEU A N 1
ATOM 614 C CA . LEU A 1 86 ? 14.932 -2.113 -17.342 1.00 55.66 86 LEU A CA 1
ATOM 615 C C . LEU A 1 86 ? 15.653 -1.407 -16.187 1.00 55.66 86 LEU A C 1
ATOM 617 O O . LEU A 1 86 ? 15.068 -1.347 -15.081 1.00 55.66 86 LEU A O 1
#